Protein AF-A0A6G3X285-F1 (afdb_monomer)

Radius of gyration: 12.82 Å; Cα contacts (8 Å, |Δi|>4): 88; chains: 1; bounding box: 34×24×29 Å

Sequence (75 aa):
SLLLDAYQRRDKVGLVTFRGTAADVALPPTSSVDAAAARLETLPTGGRTPLAAGLLRAHDVLRVERLRDPARRPL

Mean predicted aligned error: 4.45 Å

Secondary structure (DSSP, 8-state):
-HHHHHHHHT--EEEEEEETTEEEEEEEEES-HHHHHHHHHT----S---HHHHHHHHHHHHHHHHHH-TT----

InterPro domains:
  IPR002035 von Willebrand factor, type A [PF13519] (7-66)
  IPR036465 von Willebrand factor A-like domain superfamily [G3DSA:3.40.50.410] (1-74)
  IPR036465 von Willebrand factor A-like domain superfamily [SSF53300] (3-67)
  IPR052989 Mg-chelatase D/I-like [PTHR35023] (1-75)

pLDDT: mean 87.98, std 5.56, range [75.5, 96.56]

Foldseek 3Di:
DVLVVCLVVLHWDWDWDDADQAIDTLGQTDSDSVVVVVSVVPDDDDHDCPVVRRVVVVVVSVVVVCVVPVVDDDD

Nearest PDB structures (foldseek):
  8amz-assembly1_W  TM=8.451E-01  e=1.171E-02  Spinacia oleracea
  8pfd-assembly1_B  TM=8.064E-01  e=1.633E-02  Arabidopsis thaliana
  8jtl-assembly1_B  TM=7.951E-01  e=1.865E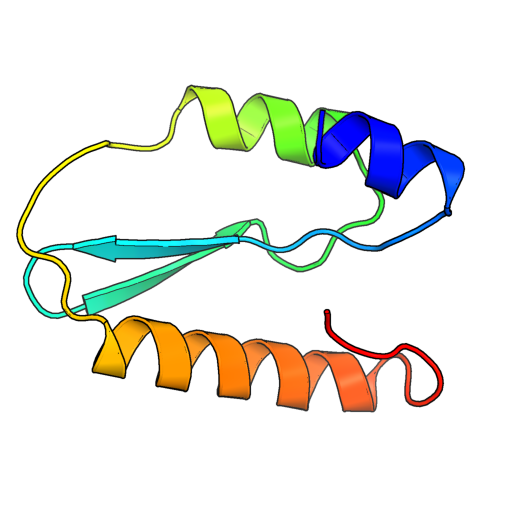-02  Arabidopsis thaliana
  8j4a-assembly1_B  TM=8.036E-01  e=2.130E-02  Arabidopsis thaliana
  4cr3-assembly1_W  TM=7.983E-01  e=1.671E-01  Saccharomyces cerevisiae

Organism: NCBI:txid2706086

Solvent-accessible surface area (backbone atoms only — not comparable to full-atom values): 4532 Å² total; per-residue (Å²): 100,76,57,58,54,28,54,77,71,71,38,66,51,59,39,74,43,49,36,59,87,44,47,48,74,75,35,69,77,34,72,53,50,66,67,47,52,64,49,59,77,71,57,87,79,80,73,46,74,32,58,68,46,33,52,54,48,47,50,54,52,52,58,56,46,37,76,76,40,74,86,67,76,89,132

Structure (mmCIF, N/CA/C/O backbone):
data_AF-A0A6G3X285-F1
#
_entry.id   AF-A0A6G3X285-F1
#
loop_
_atom_site.group_PDB
_atom_site.id
_atom_site.type_symbol
_atom_site.label_atom_id
_atom_site.label_alt_id
_atom_site.label_comp_id
_atom_site.label_asym_id
_atom_site.label_entity_id
_atom_site.label_seq_id
_atom_site.pdbx_PDB_ins_code
_atom_site.Cartn_x
_atom_site.Cartn_y
_a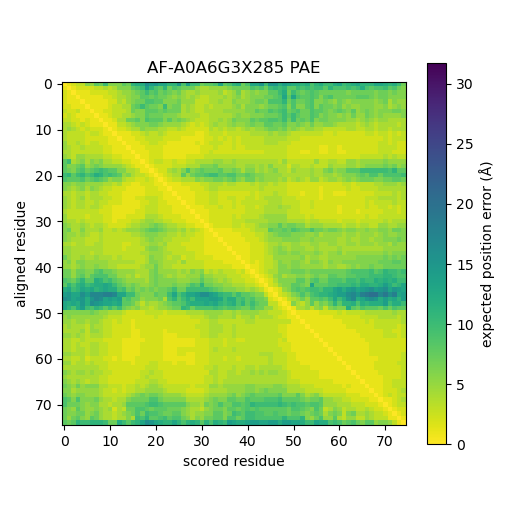tom_site.Cartn_z
_atom_site.occupancy
_atom_site.B_iso_or_equiv
_atom_site.auth_seq_id
_atom_site.auth_comp_id
_atom_site.auth_asym_id
_atom_site.auth_atom_id
_atom_site.pdbx_PDB_model_num
ATOM 1 N N . SER A 1 1 ? 14.643 3.650 7.759 1.00 77.38 1 SER A N 1
ATOM 2 C CA . SER A 1 1 ? 13.164 3.751 7.823 1.00 77.38 1 SER A CA 1
ATOM 3 C C . SER A 1 1 ? 12.610 3.023 6.611 1.00 77.38 1 SER A C 1
ATOM 5 O O . SER A 1 1 ? 13.332 2.934 5.629 1.00 77.38 1 SER A O 1
ATOM 7 N N . LEU A 1 2 ? 11.367 2.524 6.631 1.00 78.62 2 LEU A N 1
ATOM 8 C CA . LEU A 1 2 ? 10.808 1.755 5.500 1.00 78.62 2 LEU A CA 1
ATOM 9 C C . LEU A 1 2 ? 10.973 2.475 4.148 1.00 78.62 2 LEU A C 1
ATOM 11 O O . LEU A 1 2 ? 11.314 1.854 3.148 1.00 78.62 2 LEU A O 1
ATOM 15 N N . LEU A 1 3 ? 10.805 3.798 4.139 1.00 81.12 3 LEU A N 1
ATOM 16 C CA . LEU A 1 3 ? 10.996 4.633 2.955 1.00 81.12 3 LEU A CA 1
ATOM 17 C C . LEU A 1 3 ? 12.460 4.717 2.485 1.00 81.12 3 LEU A C 1
ATOM 19 O O . LEU A 1 3 ? 12.723 4.610 1.290 1.00 81.12 3 LEU A O 1
ATOM 23 N N . LEU A 1 4 ? 13.414 4.867 3.409 1.00 81.62 4 LEU A N 1
ATOM 24 C CA . LEU A 1 4 ? 14.847 4.877 3.090 1.00 81.62 4 LEU A CA 1
ATOM 25 C C . LEU A 1 4 ? 15.321 3.509 2.576 1.00 81.62 4 LEU A C 1
ATOM 27 O O . LEU A 1 4 ? 16.097 3.429 1.629 1.00 81.62 4 LEU A O 1
ATOM 31 N N . ASP A 1 5 ? 14.824 2.433 3.174 1.00 83.06 5 ASP A N 1
ATOM 32 C CA . ASP A 1 5 ? 15.140 1.066 2.771 1.00 83.06 5 ASP A CA 1
ATOM 33 C C . ASP A 1 5 ? 14.605 0.768 1.364 1.00 83.06 5 ASP A C 1
ATOM 35 O O . ASP A 1 5 ? 15.296 0.154 0.547 1.00 83.06 5 ASP A O 1
ATOM 39 N N . ALA A 1 6 ? 13.387 1.233 1.072 1.00 83.00 6 ALA A N 1
ATOM 40 C CA . ALA A 1 6 ? 12.792 1.115 -0.249 1.00 83.00 6 ALA A CA 1
ATOM 41 C C . ALA A 1 6 ? 13.550 1.946 -1.294 1.00 83.00 6 ALA A C 1
ATOM 43 O O . ALA A 1 6 ? 13.767 1.476 -2.410 1.00 83.00 6 ALA A O 1
ATOM 44 N N . TYR A 1 7 ? 14.021 3.144 -0.927 1.00 81.25 7 TYR A N 1
ATOM 45 C CA . TYR A 1 7 ? 14.873 3.962 -1.791 1.00 81.25 7 TYR A CA 1
ATOM 46 C C . TYR A 1 7 ? 16.128 3.205 -2.233 1.00 81.25 7 TYR A C 1
ATOM 48 O O . TYR A 1 7 ? 16.410 3.093 -3.427 1.00 81.25 7 TYR A O 1
ATOM 56 N N . GLN A 1 8 ? 16.862 2.647 -1.265 1.00 86.00 8 GLN A N 1
ATOM 57 C CA . GLN A 1 8 ? 18.130 1.959 -1.509 1.00 86.00 8 GLN A CA 1
ATOM 58 C C . GLN A 1 8 ? 17.954 0.732 -2.408 1.00 86.00 8 GLN A C 1
ATOM 60 O O . GLN A 1 8 ? 18.780 0.482 -3.284 1.00 86.00 8 GLN A O 1
ATOM 65 N N . ARG A 1 9 ? 16.858 -0.010 -2.227 1.00 86.50 9 ARG A N 1
ATOM 66 C CA . ARG A 1 9 ? 16.543 -1.214 -3.009 1.00 86.50 9 ARG A CA 1
ATOM 67 C C . ARG A 1 9 ? 15.845 -0.930 -4.341 1.00 86.50 9 ARG A C 1
ATOM 69 O O . ARG A 1 9 ? 15.619 -1.857 -5.114 1.00 86.50 9 ARG A O 1
ATOM 76 N N . ARG A 1 10 ? 15.536 0.340 -4.643 1.00 86.31 10 ARG A N 1
ATOM 77 C CA . ARG A 1 10 ? 14.682 0.749 -5.777 1.00 86.31 10 ARG A CA 1
ATOM 78 C C . ARG A 1 10 ? 13.320 0.042 -5.758 1.00 86.31 10 ARG A C 1
ATOM 80 O O . ARG A 1 10 ? 12.757 -0.351 -6.793 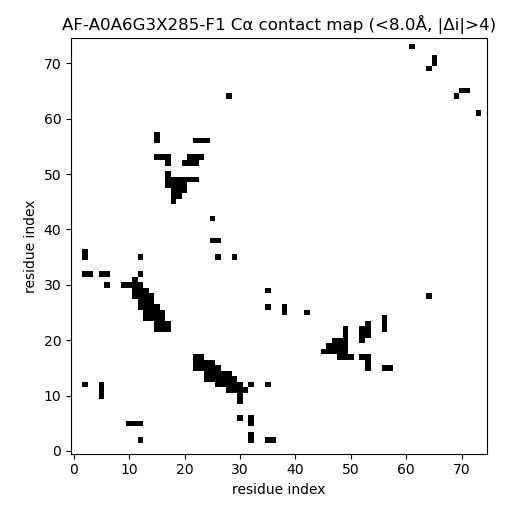1.00 86.31 10 ARG A O 1
ATOM 87 N N . ASP A 1 11 ? 12.789 -0.105 -4.551 1.00 88.62 11 ASP A N 1
ATOM 88 C CA . ASP A 1 11 ? 11.456 -0.623 -4.314 1.00 88.62 11 ASP A CA 1
ATOM 89 C C . ASP A 1 11 ? 10.389 0.437 -4.597 1.00 88.62 11 ASP A C 1
ATOM 91 O O . ASP A 1 11 ? 10.641 1.643 -4.595 1.00 88.62 11 ASP A O 1
ATOM 95 N N . LYS A 1 12 ? 9.171 -0.036 -4.863 1.00 90.38 12 LYS A N 1
ATOM 96 C CA . LYS A 1 12 ? 7.982 0.810 -4.870 1.00 90.38 12 LYS A CA 1
ATOM 97 C C . LYS A 1 12 ? 7.300 0.672 -3.524 1.00 90.38 12 LYS A C 1
ATOM 99 O O . LYS A 1 12 ? 7.132 -0.443 -3.035 1.00 90.38 12 LYS A O 1
ATOM 104 N N . VAL A 1 13 ? 6.852 1.790 -2.974 1.00 90.75 13 VAL A N 1
ATOM 105 C CA . VAL A 1 13 ? 6.083 1.819 -1.733 1.00 90.75 13 VAL A CA 1
ATOM 106 C C . VAL A 1 13 ? 4.665 2.262 -2.047 1.00 90.75 13 VAL A C 1
ATOM 108 O O . VAL A 1 13 ? 4.456 3.246 -2.751 1.00 90.75 13 VAL A O 1
ATOM 111 N N . GLY A 1 14 ? 3.692 1.526 -1.524 1.00 91.75 14 GLY A N 1
ATOM 112 C CA . GLY A 1 14 ? 2.294 1.933 -1.466 1.00 91.75 14 GLY A CA 1
ATOM 113 C C . GLY A 1 14 ? 1.802 1.840 -0.027 1.00 91.75 14 GLY A C 1
ATOM 114 O O . GLY A 1 14 ? 2.357 1.086 0.772 1.00 91.75 14 GLY A O 1
ATOM 115 N N . LEU A 1 15 ? 0.763 2.600 0.303 1.00 92.00 15 LEU A N 1
ATOM 116 C CA . LEU A 1 15 ? 0.133 2.562 1.617 1.00 92.00 15 LEU A CA 1
ATOM 117 C C . LEU A 1 15 ? -1.382 2.466 1.478 1.00 92.00 15 LEU A C 1
ATOM 119 O O . LEU A 1 15 ? -2.019 3.302 0.832 1.00 92.00 15 LEU A O 1
ATOM 123 N N . VAL A 1 16 ? -1.940 1.470 2.158 1.00 92.62 16 VAL A N 1
ATOM 124 C CA . VAL A 1 16 ? -3.372 1.347 2.411 1.00 92.62 16 VAL A CA 1
ATOM 125 C C . VAL A 1 16 ? -3.630 1.771 3.848 1.00 92.62 16 VAL A C 1
ATOM 127 O O . VAL A 1 16 ? -2.994 1.266 4.771 1.00 92.62 16 VAL A O 1
ATOM 130 N N . THR A 1 17 ? -4.563 2.695 4.036 1.00 90.88 17 THR A N 1
ATOM 131 C CA . THR A 1 17 ? -5.079 3.068 5.352 1.00 90.88 17 THR A CA 1
ATOM 132 C C . THR A 1 17 ? -6.478 2.508 5.513 1.00 90.88 17 THR A C 1
ATOM 134 O O . THR A 1 17 ? -7.194 2.271 4.545 1.00 90.88 17 THR A O 1
ATOM 137 N N . PHE A 1 18 ? -6.884 2.268 6.750 1.00 89.69 18 PHE A N 1
ATOM 138 C CA . PHE A 1 18 ? -8.225 1.797 7.055 1.00 89.69 18 PHE A CA 1
ATOM 139 C C . PHE A 1 18 ? -8.687 2.401 8.368 1.00 89.69 18 PHE A C 1
ATOM 141 O O . PHE A 1 18 ? -7.922 2.496 9.328 1.00 89.69 18 PHE A O 1
ATOM 148 N N . ARG A 1 19 ? -9.950 2.826 8.398 1.00 87.31 19 ARG A N 1
ATOM 149 C CA . ARG A 1 19 ? -10.589 3.369 9.595 1.00 87.31 19 ARG A CA 1
ATOM 150 C C . ARG A 1 19 ? -12.094 3.174 9.537 1.00 87.31 19 ARG A C 1
ATOM 152 O O . ARG A 1 19 ? -12.703 3.228 8.471 1.00 87.31 19 ARG A O 1
ATOM 159 N N . GLY A 1 20 ? -12.711 3.003 10.703 1.00 85.19 20 GLY A N 1
ATOM 160 C CA . GLY A 1 20 ? -14.160 2.827 10.787 1.00 85.19 20 GLY A CA 1
ATOM 161 C C . GLY A 1 20 ? -14.577 1.525 10.105 1.00 85.19 20 GLY A C 1
ATOM 162 O O . GLY A 1 20 ? -14.332 0.456 10.658 1.00 85.19 20 GLY A O 1
ATOM 163 N N . THR A 1 21 ? -15.185 1.624 8.924 1.00 83.38 21 THR A N 1
ATOM 164 C CA . THR A 1 21 ? -15.674 0.488 8.125 1.00 83.38 21 THR A CA 1
ATOM 165 C C . THR A 1 21 ? -15.024 0.378 6.741 1.00 83.38 21 THR A C 1
ATOM 167 O O . THR A 1 21 ? -15.400 -0.508 5.979 1.00 83.38 21 THR A O 1
ATOM 170 N N . ALA A 1 22 ? -14.060 1.244 6.403 1.00 85.25 22 ALA A N 1
ATOM 171 C CA . ALA A 1 22 ? -13.494 1.346 5.056 1.00 85.25 22 ALA A CA 1
ATOM 172 C C . ALA A 1 22 ? -11.959 1.254 5.031 1.00 85.25 22 ALA A C 1
ATOM 174 O O . ALA A 1 22 ? -11.290 1.399 6.062 1.00 85.25 22 ALA A O 1
ATOM 175 N N . ALA A 1 23 ? -11.423 1.014 3.831 1.00 92.69 23 ALA A N 1
ATOM 176 C CA . ALA A 1 23 ? -9.999 0.990 3.524 1.00 92.69 23 ALA A CA 1
ATOM 177 C C . ALA A 1 23 ? -9.714 1.714 2.202 1.00 92.69 23 ALA A C 1
ATOM 179 O O . ALA A 1 23 ? -10.341 1.423 1.183 1.00 92.69 23 ALA A O 1
ATOM 180 N N . ASP A 1 24 ? -8.723 2.599 2.212 1.00 91.88 24 ASP A N 1
ATOM 181 C CA . ASP A 1 24 ? -8.392 3.502 1.117 1.00 91.88 24 ASP A CA 1
ATOM 182 C C . ASP A 1 24 ? -6.901 3.461 0.784 1.00 91.88 24 ASP A C 1
ATOM 184 O O . ASP A 1 24 ? -6.051 3.120 1.607 1.00 91.88 24 ASP A O 1
ATOM 188 N N . VAL A 1 25 ? -6.565 3.825 -0.454 1.00 93.81 25 VAL A N 1
ATOM 189 C CA . VAL A 1 25 ? -5.170 3.947 -0.892 1.00 93.81 25 VAL A CA 1
ATOM 190 C C . VAL A 1 25 ? -4.691 5.357 -0.576 1.00 93.81 25 VAL A C 1
ATOM 192 O O . VAL A 1 25 ? -4.926 6.290 -1.339 1.00 93.81 25 VAL A O 1
ATOM 195 N N . ALA A 1 26 ? -4.011 5.500 0.556 1.00 91.00 26 ALA A N 1
ATOM 196 C CA . ALA A 1 26 ? -3.400 6.752 0.988 1.00 91.00 26 ALA A CA 1
ATOM 197 C C . ALA A 1 26 ? -2.202 7.149 0.114 1.00 91.00 26 ALA A C 1
ATOM 199 O O . ALA A 1 26 ? -1.984 8.330 -0.166 1.00 91.00 26 ALA A O 1
ATOM 200 N N . LEU A 1 27 ? -1.436 6.152 -0.338 1.00 91.81 27 LEU A N 1
ATOM 201 C CA . LEU A 1 27 ? -0.300 6.324 -1.234 1.00 91.81 27 LEU A CA 1
ATOM 202 C C . LEU A 1 27 ? -0.349 5.237 -2.318 1.00 91.81 27 LEU A C 1
ATOM 204 O O . LEU A 1 27 ? -0.186 4.058 -1.989 1.00 91.81 27 LEU A O 1
ATOM 208 N N . PRO A 1 28 ? -0.568 5.583 -3.600 1.00 92.12 28 PRO A N 1
ATOM 209 C CA . PRO A 1 28 ? -0.433 4.608 -4.678 1.00 92.12 28 PRO A CA 1
ATOM 210 C C . PRO A 1 28 ? 1.026 4.127 -4.789 1.00 92.12 28 PRO A C 1
ATOM 212 O O . PRO A 1 28 ? 1.926 4.898 -4.447 1.00 92.12 28 PRO A O 1
ATOM 215 N N . PRO A 1 29 ? 1.285 2.901 -5.291 1.00 93.00 29 PRO A N 1
ATOM 216 C CA . PRO A 1 29 ? 2.644 2.397 -5.481 1.00 93.00 29 PRO A CA 1
ATOM 217 C C . PRO A 1 29 ? 3.533 3.398 -6.232 1.00 93.00 29 PRO A C 1
ATOM 219 O O . PRO A 1 29 ? 3.278 3.724 -7.392 1.00 93.00 29 PRO A O 1
ATOM 222 N N . THR A 1 30 ? 4.579 3.889 -5.569 1.00 91.31 30 THR A N 1
ATOM 223 C CA . THR A 1 30 ? 5.489 4.908 -6.106 1.00 91.31 30 THR A CA 1
ATOM 224 C C . THR A 1 30 ? 6.941 4.596 -5.765 1.00 91.31 30 THR A C 1
ATOM 226 O O . THR A 1 30 ? 7.238 4.047 -4.708 1.00 91.31 30 THR A O 1
ATOM 229 N N . SER A 1 31 ? 7.857 4.958 -6.664 1.00 90.44 31 SER A N 1
ATOM 230 C CA . SER A 1 31 ? 9.303 4.971 -6.405 1.00 90.44 31 SER A CA 1
ATOM 231 C C . SER A 1 31 ? 9.793 6.318 -5.858 1.00 90.44 31 SER A C 1
ATOM 233 O O . SER A 1 31 ? 10.964 6.446 -5.510 1.00 90.44 31 SER A O 1
ATOM 235 N N . SER A 1 32 ? 8.928 7.340 -5.809 1.00 89.50 32 SER A N 1
ATOM 236 C CA . SER A 1 32 ? 9.267 8.648 -5.244 1.00 89.50 32 SER A CA 1
ATOM 237 C C . SER A 1 32 ? 9.099 8.621 -3.730 1.00 89.50 32 SER A C 1
ATOM 239 O O . SER A 1 32 ? 7.987 8.644 -3.199 1.00 89.50 32 SER A O 1
ATOM 241 N N . VAL A 1 33 ? 10.236 8.580 -3.049 1.00 83.38 33 VAL A N 1
ATOM 242 C CA . VAL A 1 33 ? 10.340 8.544 -1.589 1.00 83.38 33 VAL A CA 1
ATOM 243 C C . VAL A 1 33 ? 9.885 9.861 -0.975 1.00 83.38 33 VAL A C 1
ATOM 245 O O . VAL A 1 33 ? 9.166 9.843 0.017 1.00 83.38 33 VAL A O 1
ATOM 248 N N . ASP A 1 34 ? 10.217 10.986 -1.605 1.00 85.56 34 ASP A N 1
ATOM 249 C CA . ASP A 1 34 ? 9.820 12.314 -1.128 1.00 85.56 34 ASP A CA 1
ATOM 250 C C . ASP A 1 34 ? 8.301 12.506 -1.213 1.00 85.56 34 ASP A C 1
ATOM 252 O O . ASP A 1 34 ? 7.665 12.940 -0.254 1.00 85.56 34 ASP A O 1
ATOM 256 N N . ALA A 1 35 ? 7.686 12.095 -2.331 1.00 84.94 35 ALA A N 1
ATOM 257 C CA . ALA A 1 35 ? 6.233 12.138 -2.480 1.00 84.94 35 ALA A CA 1
ATOM 258 C C . ALA A 1 35 ? 5.523 11.189 -1.502 1.00 84.94 35 ALA A C 1
ATOM 260 O O . ALA A 1 35 ? 4.413 11.484 -1.053 1.00 84.94 35 ALA A O 1
ATOM 261 N N . ALA A 1 36 ? 6.154 10.055 -1.175 1.00 87.31 36 ALA A N 1
ATOM 262 C CA . ALA A 1 36 ? 5.671 9.149 -0.145 1.00 87.31 36 ALA A CA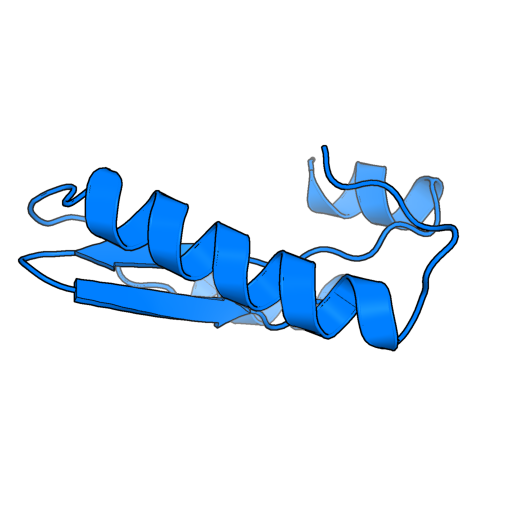 1
ATOM 263 C C . ALA A 1 36 ? 5.733 9.809 1.238 1.00 87.31 36 ALA A C 1
ATOM 265 O O . ALA A 1 36 ? 4.707 9.880 1.909 1.00 87.31 36 ALA A O 1
ATOM 266 N N . ALA A 1 37 ? 6.892 10.345 1.631 1.00 86.44 37 ALA A N 1
ATOM 267 C CA . ALA A 1 37 ? 7.107 10.989 2.925 1.00 86.44 37 ALA A CA 1
ATOM 268 C C . ALA A 1 37 ? 6.122 12.144 3.164 1.00 86.44 37 ALA A C 1
ATOM 270 O O . ALA A 1 37 ? 5.399 12.122 4.158 1.00 86.44 37 ALA A O 1
ATOM 271 N N . ALA A 1 38 ? 5.997 13.067 2.204 1.00 86.94 38 ALA A N 1
ATOM 272 C CA . ALA A 1 38 ? 5.088 14.210 2.308 1.00 86.94 38 ALA A CA 1
ATOM 273 C C . ALA A 1 38 ? 3.617 13.789 2.483 1.00 86.94 38 ALA A C 1
ATOM 275 O O . ALA A 1 38 ? 2.860 14.409 3.228 1.00 86.94 38 ALA A O 1
ATOM 276 N N . ARG A 1 39 ? 3.189 12.706 1.819 1.00 84.38 39 ARG A N 1
ATOM 277 C CA . ARG A 1 39 ? 1.835 12.172 2.012 1.00 84.38 39 ARG A CA 1
ATOM 278 C C . ARG A 1 39 ? 1.645 11.574 3.399 1.00 84.38 39 ARG A C 1
ATOM 280 O O . ARG A 1 39 ? 0.588 11.794 3.979 1.00 84.38 39 ARG A O 1
ATOM 287 N N . LEU A 1 40 ? 2.634 10.846 3.924 1.00 84.62 40 LEU A N 1
ATOM 288 C CA . LEU A 1 40 ? 2.541 10.207 5.241 1.00 84.62 40 LEU A CA 1
ATOM 289 C C . LEU A 1 40 ? 2.352 11.217 6.377 1.00 84.62 40 LEU A C 1
ATOM 291 O O . LEU A 1 40 ? 1.594 10.935 7.301 1.00 84.62 40 LEU A O 1
ATOM 295 N N . GLU A 1 41 ? 2.988 12.385 6.290 1.00 87.25 41 GLU A N 1
ATOM 296 C CA . GLU A 1 41 ? 2.905 13.438 7.315 1.00 87.25 41 GLU A CA 1
ATOM 297 C C . GLU A 1 41 ? 1.479 13.955 7.550 1.00 87.25 41 GLU A C 1
ATOM 299 O O . GLU A 1 41 ? 1.154 14.413 8.642 1.00 87.25 41 GLU A O 1
ATOM 304 N N . THR A 1 42 ? 0.609 13.856 6.542 1.00 84.25 42 THR A N 1
ATOM 305 C CA . THR A 1 42 ? -0.761 14.394 6.593 1.00 84.25 42 THR A CA 1
ATOM 306 C C . THR A 1 42 ? -1.824 13.332 6.872 1.00 84.25 42 THR A C 1
ATOM 308 O O . THR A 1 42 ? -3.019 13.639 6.877 1.00 84.25 42 THR A O 1
ATOM 311 N N . LEU A 1 43 ? -1.427 12.073 7.101 1.00 83.19 43 LEU A N 1
ATOM 312 C CA . LEU A 1 43 ? -2.394 10.993 7.260 1.00 83.19 43 LEU A CA 1
ATOM 313 C C . LEU A 1 43 ? -3.093 11.037 8.620 1.00 83.19 43 LEU A C 1
ATOM 315 O O . LEU A 1 43 ? -2.434 11.073 9.661 1.00 83.19 43 LEU A O 1
ATOM 319 N N . PRO A 1 44 ? -4.436 10.957 8.637 1.00 79.75 44 PRO A N 1
ATOM 320 C CA . PRO A 1 44 ? -5.173 10.883 9.884 1.00 79.75 44 PRO A CA 1
ATOM 321 C C . PRO A 1 44 ? -4.879 9.557 10.593 1.00 79.75 44 PRO A C 1
ATOM 323 O O . PRO A 1 44 ? -4.890 8.490 9.975 1.00 79.75 44 PRO A O 1
ATOM 326 N N . THR A 1 45 ? -4.681 9.617 11.907 1.00 78.75 45 THR A N 1
ATOM 327 C CA . THR A 1 45 ? -4.462 8.444 12.758 1.00 78.75 45 THR A CA 1
ATOM 328 C C . THR A 1 45 ? -5.711 8.120 13.587 1.00 78.75 45 THR A C 1
ATOM 330 O O . THR A 1 45 ? -6.494 9.001 13.947 1.00 78.75 45 THR A O 1
ATOM 333 N N . GLY A 1 46 ? -5.921 6.832 13.882 1.00 75.50 46 GLY A N 1
ATOM 334 C CA . GLY A 1 46 ? -6.966 6.357 14.797 1.00 75.50 46 GLY A CA 1
ATOM 335 C C . GLY A 1 46 ? -8.307 5.948 14.165 1.00 75.50 46 GLY A C 1
ATOM 336 O O . GLY A 1 46 ? -8.591 6.162 12.986 1.00 75.50 46 GLY A O 1
ATOM 337 N N . GLY A 1 47 ? -9.154 5.331 14.993 1.00 78.19 47 GLY A N 1
ATOM 338 C CA . GLY A 1 47 ? -10.420 4.704 14.600 1.00 78.19 47 GLY A CA 1
ATOM 339 C C . GLY A 1 47 ? -10.405 3.186 14.797 1.00 78.19 47 GLY A C 1
ATOM 340 O O . GLY A 1 47 ? -9.422 2.615 15.261 1.00 78.19 47 GLY A O 1
ATOM 341 N N . ARG A 1 48 ? -11.516 2.520 14.459 1.00 80.00 48 ARG A N 1
ATOM 342 C CA . ARG A 1 48 ? -11.548 1.050 14.382 1.00 80.00 48 ARG A CA 1
ATOM 343 C C . ARG A 1 48 ? -10.683 0.573 13.217 1.00 80.00 48 ARG A C 1
ATOM 345 O O . ARG A 1 48 ? -10.599 1.270 12.209 1.00 80.00 48 ARG A O 1
ATOM 352 N N . THR A 1 49 ? -10.121 -0.622 13.356 1.00 77.62 49 THR A N 1
ATOM 353 C CA . THR A 1 49 ? -9.218 -1.257 12.389 1.00 77.62 49 THR A CA 1
ATOM 354 C C . THR A 1 49 ? -9.969 -2.348 11.618 1.00 77.62 49 THR A C 1
ATOM 356 O O . THR A 1 49 ? -9.942 -3.506 12.043 1.00 77.62 49 THR A O 1
ATOM 359 N N . PRO A 1 50 ? -10.667 -2.039 10.506 1.00 85.25 50 PRO A N 1
ATOM 360 C CA . PRO A 1 50 ? -11.289 -3.061 9.673 1.00 85.25 50 PRO A CA 1
ATOM 361 C C . PRO A 1 50 ? -10.207 -3.770 8.842 1.00 85.25 50 PRO A C 1
ATOM 363 O O . PRO A 1 50 ? -10.074 -3.554 7.639 1.00 85.25 50 PRO A O 1
ATOM 366 N N . LEU A 1 51 ? -9.412 -4.618 9.501 1.00 89.12 51 LEU A N 1
ATOM 367 C CA . LEU A 1 51 ? -8.249 -5.287 8.911 1.00 89.12 51 LEU A CA 1
ATOM 368 C C . LEU A 1 51 ? -8.611 -6.067 7.641 1.00 89.12 51 LEU A C 1
ATOM 370 O O . LEU A 1 51 ? -7.880 -6.002 6.659 1.00 89.12 51 LEU A O 1
ATOM 374 N N . ALA A 1 52 ? -9.761 -6.746 7.629 1.00 92.19 52 ALA A N 1
ATOM 375 C CA . ALA A 1 52 ? -10.235 -7.475 6.455 1.00 92.19 52 ALA A CA 1
ATOM 376 C C . ALA A 1 52 ? -10.420 -6.557 5.233 1.00 92.19 52 ALA A C 1
ATOM 378 O O . ALA A 1 52 ? -9.946 -6.886 4.147 1.00 92.19 52 ALA A O 1
ATOM 379 N N . ALA A 1 53 ? -11.036 -5.382 5.412 1.00 92.06 53 ALA A N 1
ATOM 380 C CA . ALA A 1 53 ? -11.175 -4.397 4.339 1.00 92.06 53 ALA A CA 1
ATOM 381 C C . ALA A 1 53 ? -9.800 -3.894 3.871 1.00 92.06 53 ALA A C 1
ATOM 383 O O . ALA A 1 53 ? -9.562 -3.773 2.671 1.00 92.06 53 ALA A O 1
ATOM 384 N N . GLY A 1 54 ? -8.876 -3.671 4.812 1.00 93.25 54 GLY A N 1
ATOM 385 C CA . GLY A 1 54 ? -7.489 -3.307 4.521 1.00 93.25 54 GLY A CA 1
ATOM 386 C C . GLY A 1 54 ? -6.761 -4.339 3.659 1.00 93.25 54 GLY A C 1
ATOM 387 O O . GLY A 1 54 ? -6.164 -3.984 2.645 1.00 93.25 54 GLY A O 1
ATOM 388 N N . LEU A 1 55 ? -6.846 -5.619 4.025 1.00 94.62 55 LEU A N 1
ATOM 389 C CA . LEU A 1 55 ? -6.197 -6.714 3.300 1.00 94.62 55 LEU A CA 1
ATOM 390 C C . LEU A 1 55 ? -6.808 -6.934 1.912 1.00 94.62 55 LEU A C 1
ATOM 392 O O . LEU A 1 55 ? -6.068 -7.114 0.947 1.00 94.62 55 LEU A O 1
ATOM 396 N N . LEU A 1 56 ? -8.137 -6.858 1.786 1.00 95.75 56 LEU A N 1
ATOM 397 C CA . LEU A 1 56 ? -8.808 -6.909 0.483 1.00 95.75 56 LEU A CA 1
ATOM 398 C C . LEU A 1 56 ? -8.365 -5.747 -0.410 1.00 95.75 56 LEU A C 1
ATOM 400 O O . LEU A 1 56 ? -8.020 -5.949 -1.574 1.00 95.75 56 LEU A O 1
ATOM 404 N N . ARG A 1 57 ? -8.285 -4.534 0.149 1.00 96.19 57 ARG A N 1
ATOM 405 C CA . ARG A 1 57 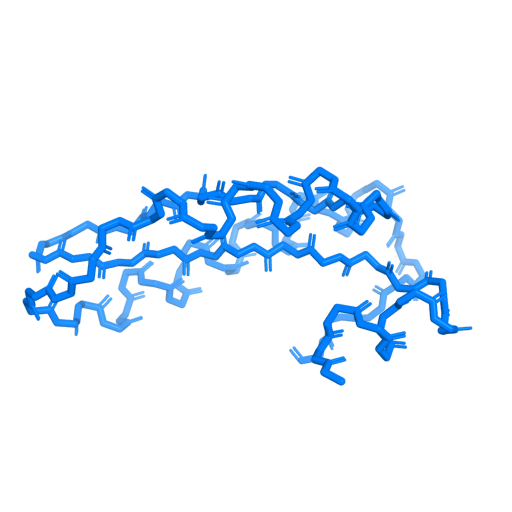? -7.832 -3.366 -0.607 1.00 96.19 57 ARG A CA 1
ATOM 406 C C . ARG A 1 57 ? -6.372 -3.492 -1.036 1.00 96.19 57 ARG A C 1
ATOM 408 O O . ARG A 1 57 ? -6.048 -3.162 -2.175 1.00 96.19 57 ARG A O 1
ATOM 415 N N . ALA A 1 58 ? -5.505 -3.999 -0.161 1.00 95.62 58 ALA A N 1
ATOM 416 C CA . ALA A 1 58 ? -4.114 -4.285 -0.493 1.00 95.62 58 ALA A CA 1
ATOM 417 C C . ALA A 1 58 ? -4.010 -5.332 -1.612 1.00 95.62 58 ALA A C 1
ATOM 419 O O . ALA A 1 58 ? -3.261 -5.127 -2.566 1.00 95.62 58 ALA A O 1
ATOM 420 N N . HIS A 1 59 ? -4.807 -6.403 -1.554 1.00 95.69 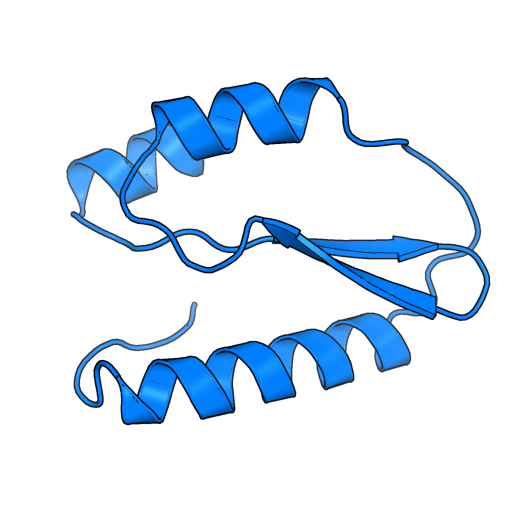59 HIS A N 1
ATOM 421 C CA . HIS A 1 59 ? -4.863 -7.411 -2.612 1.00 95.69 59 HIS A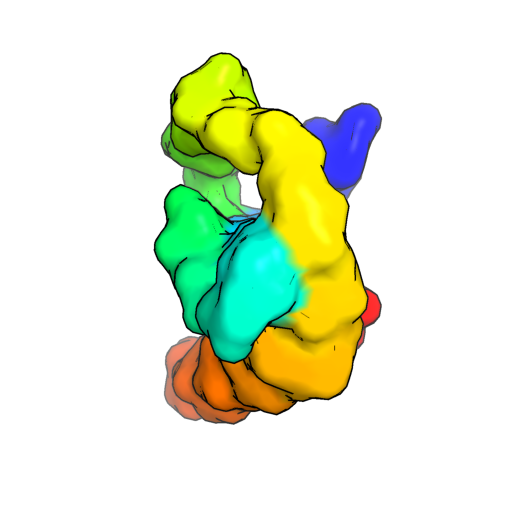 CA 1
ATOM 422 C C . HIS A 1 59 ? -5.219 -6.797 -3.975 1.00 95.69 59 HIS A C 1
ATOM 424 O O . HIS A 1 59 ? -4.532 -7.065 -4.961 1.00 95.69 59 HIS A O 1
ATOM 430 N N . ASP A 1 60 ? -6.221 -5.916 -4.033 1.00 96.31 60 ASP A N 1
ATOM 431 C CA . ASP A 1 60 ? -6.588 -5.220 -5.270 1.00 96.31 60 ASP A CA 1
ATOM 432 C C . ASP A 1 60 ? -5.468 -4.335 -5.820 1.00 96.31 60 ASP A C 1
ATOM 434 O O . ASP A 1 60 ? -5.205 -4.340 -7.026 1.00 96.31 60 ASP A O 1
ATOM 438 N N . VAL A 1 61 ? -4.786 -3.589 -4.946 1.00 96.56 61 VAL A N 1
ATOM 439 C CA . VAL A 1 61 ? -3.638 -2.760 -5.338 1.00 96.56 61 VAL A CA 1
ATOM 440 C C . VAL A 1 61 ? -2.529 -3.631 -5.925 1.00 96.56 61 VAL A C 1
ATOM 442 O O . VAL A 1 61 ? -2.019 -3.331 -7.004 1.00 96.56 61 VAL A O 1
ATOM 445 N N . LEU A 1 62 ? -2.191 -4.737 -5.259 1.00 95.25 62 LEU A N 1
ATOM 446 C CA . LEU A 1 62 ? -1.153 -5.663 -5.713 1.00 95.25 62 LEU A CA 1
ATOM 447 C C . LEU A 1 62 ? -1.523 -6.360 -7.023 1.00 95.25 62 LEU A C 1
ATOM 449 O O . LEU A 1 62 ? -0.658 -6.553 -7.877 1.00 95.25 62 LEU A O 1
ATOM 453 N N . ARG A 1 63 ? -2.799 -6.704 -7.214 1.00 95.00 63 ARG A N 1
ATOM 454 C CA . ARG A 1 63 ? -3.304 -7.283 -8.462 1.00 95.00 63 ARG A CA 1
ATOM 455 C C . ARG A 1 63 ? -3.115 -6.323 -9.633 1.00 95.00 63 ARG A C 1
ATOM 457 O O . ARG A 1 63 ? -2.653 -6.747 -10.687 1.00 95.00 63 ARG A O 1
ATOM 464 N N . VAL A 1 64 ? -3.433 -5.039 -9.454 1.00 95.06 64 VAL A N 1
ATOM 465 C CA . VAL A 1 64 ? -3.219 -4.015 -10.491 1.00 95.06 64 VAL A CA 1
ATOM 466 C C . VAL A 1 64 ? -1.728 -3.777 -10.733 1.00 95.06 64 VAL A C 1
ATOM 468 O O . VAL A 1 64 ? -1.307 -3.685 -11.884 1.00 95.06 64 VAL A O 1
ATOM 471 N N . GLU A 1 65 ? -0.915 -3.710 -9.679 1.00 94.62 65 GLU A N 1
ATOM 472 C CA . GLU A 1 65 ? 0.526 -3.479 -9.821 1.00 94.62 65 GLU A CA 1
ATOM 473 C C . GLU A 1 65 ? 1.233 -4.653 -10.510 1.00 94.62 65 GLU A C 1
ATOM 475 O O . GLU A 1 65 ? 2.124 -4.436 -11.328 1.00 94.62 65 GLU A O 1
ATOM 480 N N . ARG A 1 66 ? 0.774 -5.892 -10.289 1.00 93.56 66 ARG A N 1
ATOM 481 C CA . ARG A 1 66 ? 1.276 -7.079 -10.996 1.00 93.56 66 ARG A CA 1
ATOM 482 C C . ARG A 1 66 ? 1.106 -6.977 -12.511 1.00 93.56 66 ARG A C 1
ATOM 484 O O . ARG A 1 66 ? 1.954 -7.480 -13.239 1.00 93.56 66 ARG A O 1
ATOM 491 N N . LEU A 1 67 ? 0.034 -6.338 -12.987 1.00 94.12 67 LEU A N 1
ATOM 492 C CA . LEU A 1 67 ? -0.179 -6.112 -14.421 1.00 94.12 67 LEU A CA 1
ATOM 493 C C . LEU A 1 67 ? 0.819 -5.096 -14.996 1.00 94.12 67 LEU A C 1
ATOM 495 O O . LEU A 1 67 ? 1.129 -5.153 -16.181 1.00 94.12 67 LEU A O 1
ATOM 499 N N . ARG A 1 68 ? 1.314 -4.169 -14.167 1.00 91.38 68 ARG A N 1
ATOM 500 C CA . ARG A 1 68 ? 2.283 -3.135 -14.560 1.00 91.38 68 ARG A CA 1
ATOM 501 C C . ARG A 1 68 ? 3.721 -3.642 -14.514 1.00 91.38 68 ARG A C 1
ATOM 503 O O . ARG A 1 68 ? 4.520 -3.268 -15.364 1.00 91.38 68 ARG A O 1
ATOM 510 N N . ASP A 1 69 ? 4.048 -4.460 -13.518 1.00 90.81 69 ASP A N 1
ATOM 511 C CA . ASP A 1 69 ? 5.383 -5.022 -13.307 1.00 90.81 69 ASP A CA 1
ATOM 512 C C . ASP A 1 69 ? 5.269 -6.476 -12.802 1.00 90.81 69 ASP A C 1
ATOM 514 O O . ASP A 1 69 ? 5.244 -6.731 -11.591 1.00 90.81 69 ASP A O 1
ATOM 518 N N . PRO A 1 70 ? 5.179 -7.460 -13.720 1.00 89.44 70 PRO A N 1
ATOM 519 C CA . PRO A 1 70 ? 4.994 -8.862 -13.358 1.00 89.44 70 PRO A CA 1
ATOM 520 C C . PRO A 1 70 ? 6.155 -9.470 -12.570 1.00 89.44 70 PRO A C 1
ATOM 522 O O . PRO A 1 70 ? 5.945 -10.460 -11.870 1.00 89.44 70 PRO A O 1
ATOM 525 N N . ALA A 1 71 ? 7.362 -8.907 -12.668 1.00 89.25 71 ALA A N 1
ATOM 526 C CA . ALA A 1 71 ? 8.559 -9.434 -12.014 1.00 89.25 71 ALA A CA 1
ATOM 527 C C . ALA A 1 71 ? 8.661 -9.009 -10.539 1.00 89.25 71 ALA A C 1
ATOM 529 O O . ALA A 1 71 ? 9.254 -9.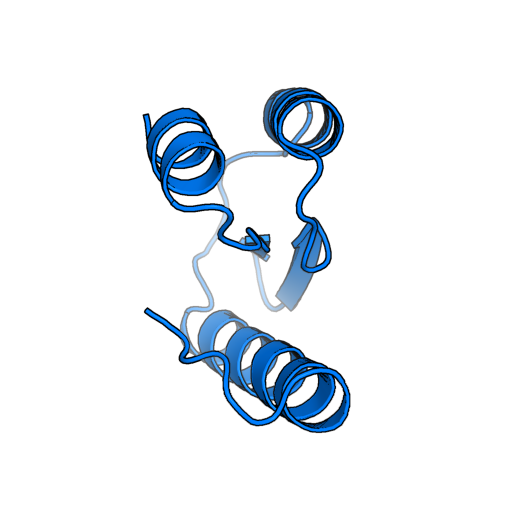718 -9.721 1.00 89.25 71 ALA A O 1
ATOM 530 N N . ARG A 1 72 ? 8.053 -7.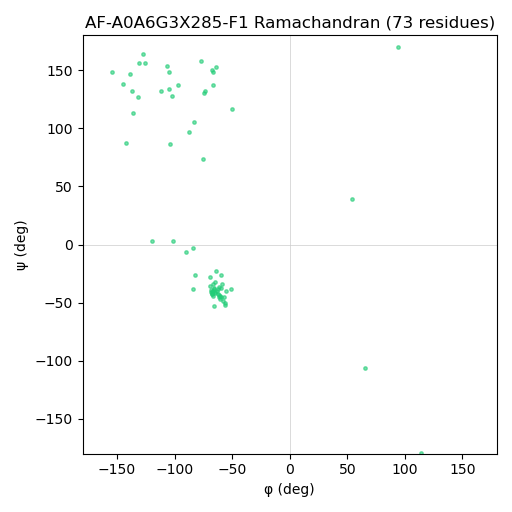877 -10.171 1.00 85.50 72 ARG A N 1
ATOM 531 C CA . ARG A 1 72 ? 8.125 -7.308 -8.820 1.00 85.50 72 ARG A CA 1
ATOM 532 C C . ARG A 1 72 ? 7.280 -8.094 -7.821 1.00 85.50 72 ARG A C 1
ATOM 534 O O . ARG A 1 72 ? 6.129 -8.423 -8.091 1.00 85.50 72 ARG A O 1
ATOM 541 N N . ARG A 1 73 ? 7.830 -8.435 -6.653 1.00 85.50 73 ARG A N 1
ATOM 542 C CA . ARG A 1 73 ? 7.131 -9.231 -5.627 1.00 85.50 73 ARG A CA 1
ATOM 543 C C . ARG A 1 73 ? 6.675 -8.339 -4.467 1.00 85.50 73 ARG A C 1
ATOM 545 O O . ARG A 1 73 ? 7.476 -7.519 -4.029 1.00 85.50 73 ARG A O 1
ATOM 552 N N . PRO A 1 74 ? 5.422 -8.470 -3.994 1.00 81.81 74 PRO A N 1
ATOM 553 C CA . PRO A 1 74 ? 5.004 -7.822 -2.759 1.00 81.81 74 PRO A CA 1
ATOM 554 C C . PRO A 1 74 ? 5.743 -8.424 -1.562 1.00 81.81 74 PRO A C 1
ATOM 556 O O . PRO A 1 74 ? 6.074 -9.612 -1.586 1.00 81.81 74 PRO A O 1
ATOM 559 N N . LEU A 1 75 ? 5.984 -7.587 -0.554 1.00 76.12 75 LEU A N 1
ATOM 560 C CA . LEU A 1 75 ? 6.531 -7.953 0.753 1.00 76.12 75 LEU A CA 1
ATOM 561 C C . LEU A 1 75 ? 5.407 -8.063 1.784 1.00 76.12 75 LEU A C 1
ATOM 563 O O . LEU A 1 75 ? 4.436 -7.279 1.661 1.00 76.12 75 LEU A O 1
#